Protein AF-S9W2G1-F1 (afdb_monomer)

Structure (mmCIF, N/CA/C/O backbone):
data_AF-S9W2G1-F1
#
_entry.id   AF-S9W2G1-F1
#
loop_
_atom_site.group_PDB
_atom_site.id
_atom_site.type_symbol
_atom_site.label_atom_id
_atom_site.label_alt_id
_atom_site.label_comp_id
_atom_site.label_asym_id
_atom_site.label_entity_id
_atom_site.label_seq_id
_atom_sit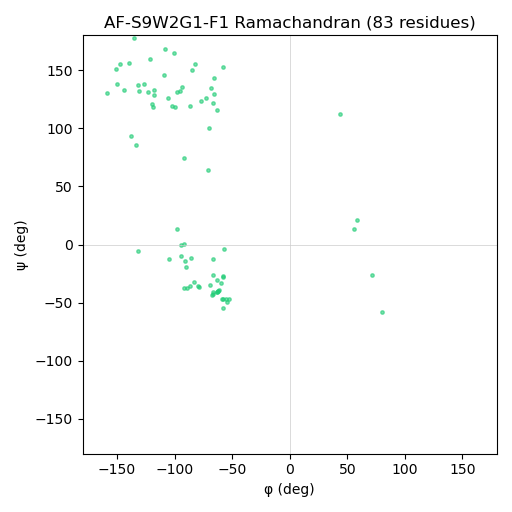e.pdbx_PDB_ins_code
_atom_site.Cartn_x
_atom_site.Cartn_y
_atom_site.Cartn_z
_atom_site.occupancy
_atom_site.B_iso_or_equiv
_atom_site.auth_seq_id
_atom_site.auth_comp_id
_atom_site.auth_asym_id
_atom_site.auth_atom_id
_atom_site.pdbx_PDB_model_num
ATOM 1 N N . MET A 1 1 ? 12.639 -1.484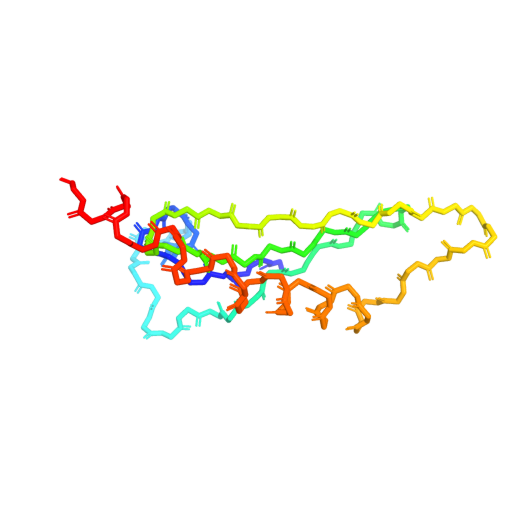 -1.103 1.00 32.25 1 MET A N 1
ATOM 2 C CA . MET A 1 1 ? 11.437 -2.330 -1.232 1.00 32.25 1 MET A CA 1
ATOM 3 C C . MET A 1 1 ? 10.555 -2.090 -0.014 1.00 32.25 1 MET A C 1
ATOM 5 O O . MET A 1 1 ? 11.071 -2.196 1.083 1.00 32.25 1 MET A O 1
ATOM 9 N N . TRP A 1 2 ? 9.297 -1.717 -0.272 1.00 36.91 2 TRP A N 1
ATOM 10 C CA . TRP A 1 2 ? 8.060 -1.880 0.516 1.00 36.91 2 TRP A CA 1
ATOM 11 C C . TRP A 1 2 ? 7.974 -1.622 2.030 1.00 36.91 2 TRP A C 1
ATOM 13 O O . TRP A 1 2 ? 8.358 -2.544 2.720 1.00 36.91 2 TRP A O 1
ATOM 23 N N . HIS A 1 3 ? 7.262 -0.587 2.551 1.00 44.72 3 HIS A N 1
ATOM 24 C CA . HIS A 1 3 ? 6.606 -0.706 3.890 1.00 44.72 3 HIS A CA 1
ATOM 25 C C . HIS A 1 3 ? 5.430 0.276 4.188 1.00 44.72 3 HIS A C 1
ATOM 27 O O . HIS A 1 3 ? 5.542 1.461 3.895 1.00 44.72 3 HIS A O 1
ATOM 33 N N . ALA A 1 4 ? 4.283 -0.231 4.671 1.00 34.00 4 ALA A N 1
ATOM 34 C CA . ALA A 1 4 ? 3.040 0.506 4.961 1.00 34.00 4 ALA A CA 1
ATOM 35 C C . ALA A 1 4 ? 2.346 -0.079 6.205 1.00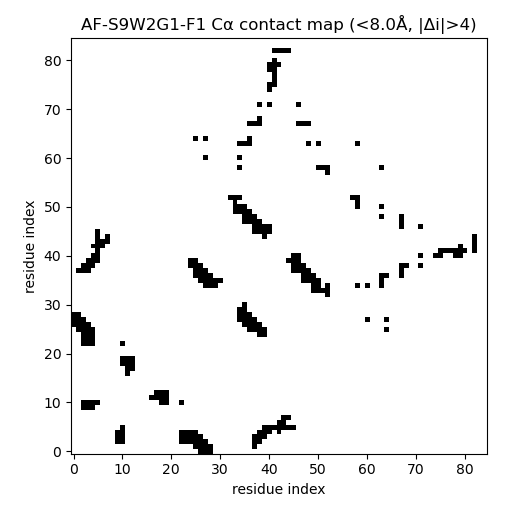 34.00 4 ALA A C 1
ATOM 37 O O . ALA A 1 4 ? 2.181 -1.295 6.281 1.00 34.00 4 ALA A O 1
ATOM 38 N N . TYR A 1 5 ? 1.925 0.782 7.142 1.00 38.44 5 TYR A N 1
ATOM 39 C CA . TYR A 1 5 ? 1.430 0.462 8.501 1.00 38.44 5 TYR A CA 1
ATOM 40 C C . TYR A 1 5 ? 0.066 -0.236 8.625 1.00 38.44 5 TYR A C 1
ATOM 42 O O . TYR A 1 5 ? -0.987 0.407 8.651 1.00 38.44 5 TYR A O 1
ATOM 50 N N . ALA A 1 6 ? 0.061 -1.543 8.824 1.00 40.91 6 ALA A N 1
ATOM 51 C CA . ALA A 1 6 ? -1.016 -2.221 9.541 1.00 40.91 6 ALA A CA 1
ATOM 52 C C . ALA A 1 6 ? -0.371 -3.270 10.431 1.00 40.91 6 ALA A C 1
ATOM 54 O O . ALA A 1 6 ? 0.715 -3.744 10.117 1.00 40.91 6 ALA A O 1
ATOM 55 N N . ASN A 1 7 ? -1.050 -3.677 11.503 1.00 48.91 7 ASN A N 1
ATOM 56 C CA . ASN A 1 7 ? -0.690 -4.888 12.242 1.00 48.91 7 ASN A CA 1
ATOM 57 C C . ASN A 1 7 ? -1.044 -6.113 11.381 1.00 48.91 7 ASN A C 1
ATOM 59 O O . ASN A 1 7 ? -1.960 -6.873 11.687 1.00 48.91 7 ASN A O 1
ATOM 63 N N . ASN A 1 8 ? -0.373 -6.236 10.243 1.00 49.84 8 ASN A N 1
ATOM 64 C CA . ASN A 1 8 ? -0.451 -7.327 9.293 1.00 49.84 8 ASN A CA 1
ATOM 65 C C . ASN A 1 8 ? 0.974 -7.704 8.863 1.00 49.84 8 ASN A C 1
ATOM 67 O O . ASN A 1 8 ? 1.943 -7.066 9.276 1.00 49.84 8 ASN A O 1
ATOM 71 N N . ASP A 1 9 ? 1.108 -8.727 8.021 1.00 49.97 9 ASP A N 1
ATOM 72 C CA . ASP A 1 9 ? 2.396 -9.287 7.581 1.00 49.97 9 ASP A CA 1
ATOM 73 C C . ASP A 1 9 ? 3.359 -8.284 6.905 1.00 49.97 9 ASP A C 1
ATOM 75 O O . ASP A 1 9 ? 4.485 -8.645 6.557 1.00 49.97 9 ASP A O 1
ATOM 79 N N . LEU A 1 10 ? 2.943 -7.029 6.691 1.00 45.47 10 LEU A N 1
ATOM 80 C CA . LEU A 1 10 ? 3.785 -5.946 6.178 1.00 45.47 10 LEU A CA 1
ATOM 81 C C . LEU A 1 10 ? 4.424 -5.067 7.266 1.00 45.47 10 LEU A C 1
ATOM 83 O O 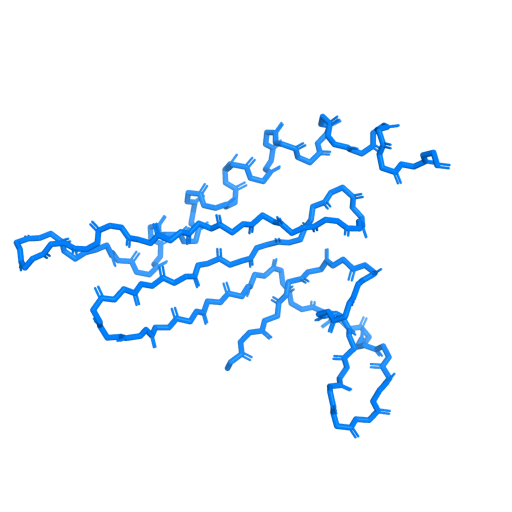. LEU A 1 10 ? 5.306 -4.280 6.929 1.00 45.47 10 LEU A O 1
ATOM 87 N N . ALA A 1 11 ? 4.037 -5.207 8.539 1.00 49.97 11 ALA A N 1
ATOM 88 C CA . ALA A 1 11 ? 4.719 -4.588 9.687 1.00 49.97 11 ALA A CA 1
ATOM 89 C C . ALA A 1 11 ? 5.751 -5.511 10.360 1.00 49.97 11 ALA A C 1
ATOM 91 O O . ALA A 1 11 ? 6.412 -5.109 11.320 1.00 49.97 11 ALA A O 1
ATOM 92 N N . LEU A 1 12 ? 5.898 -6.735 9.849 1.00 53.91 12 LEU A N 1
ATOM 93 C CA . LEU A 1 12 ? 6.904 -7.688 10.294 1.00 53.91 12 LEU A CA 1
ATOM 94 C C . LEU A 1 12 ? 8.135 -7.595 9.397 1.00 53.91 12 LEU A C 1
ATOM 96 O O . LEU A 1 12 ? 8.045 -7.641 8.166 1.00 53.91 12 LEU A O 1
ATOM 100 N N . ASN A 1 13 ? 9.309 -7.513 10.014 1.00 55.28 13 ASN A N 1
ATOM 101 C CA . ASN A 1 13 ? 10.552 -7.735 9.297 1.00 55.28 13 ASN A CA 1
ATOM 102 C C . ASN A 1 13 ? 10.563 -9.189 8.803 1.00 55.28 13 ASN A C 1
ATOM 104 O O . ASN A 1 13 ? 10.603 -10.110 9.604 1.00 55.28 13 ASN A O 1
ATOM 108 N N . LYS A 1 14 ? 10.557 -9.435 7.490 1.00 58.56 14 LYS A N 1
ATOM 109 C CA . LYS A 1 14 ? 10.506 -10.814 6.962 1.00 58.56 14 LYS A CA 1
ATOM 110 C C . LYS A 1 14 ? 11.753 -11.659 7.257 1.00 58.56 14 LYS A C 1
ATOM 112 O O . LYS A 1 14 ? 11.708 -12.867 7.058 1.00 58.56 14 LYS A O 1
ATOM 117 N N . PHE A 1 15 ? 12.846 -11.043 7.710 1.00 53.47 15 PHE A N 1
ATOM 118 C CA . PHE A 1 15 ? 14.066 -11.741 8.115 1.00 53.47 15 PHE A CA 1
ATOM 119 C C . PHE A 1 15 ? 14.091 -12.073 9.606 1.00 53.47 15 PHE A C 1
ATOM 121 O O . PHE A 1 15 ? 14.578 -13.139 9.966 1.00 53.47 15 PHE A O 1
ATOM 128 N N . SER A 1 16 ? 13.583 -11.184 10.464 1.00 57.81 16 SER A N 1
ATOM 129 C CA . SER A 1 16 ? 13.609 -11.386 11.920 1.00 57.81 16 SER A CA 1
ATOM 130 C C . SER A 1 16 ? 12.255 -11.771 12.520 1.00 57.81 16 SER A C 1
ATOM 132 O O . SER A 1 16 ? 12.195 -12.220 13.654 1.00 57.81 16 SER A O 1
ATOM 134 N N . LEU A 1 17 ? 11.175 -11.631 11.746 1.00 59.09 17 LEU A N 1
ATOM 135 C CA . LEU A 1 17 ? 9.769 -11.752 12.152 1.00 59.09 17 LEU A CA 1
ATOM 136 C C . LEU A 1 17 ? 9.368 -10.823 13.305 1.00 59.09 17 LEU A C 1
ATOM 138 O O . LEU A 1 17 ? 8.279 -10.963 13.856 1.00 59.09 17 LEU A O 1
ATOM 142 N N . ASP A 1 18 ? 10.207 -9.841 13.628 1.00 60.34 18 ASP A N 1
ATOM 143 C CA . ASP A 1 18 ? 9.918 -8.857 14.661 1.00 60.34 18 ASP A CA 1
ATOM 144 C C . ASP A 1 18 ? 9.081 -7.707 14.103 1.00 60.34 18 ASP A C 1
ATOM 146 O O . ASP A 1 18 ? 9.199 -7.321 12.932 1.00 60.34 18 ASP A O 1
ATOM 150 N N . ALA A 1 19 ? 8.265 -7.117 14.976 1.00 57.78 19 ALA A N 1
ATOM 151 C CA . ALA A 1 19 ? 7.567 -5.876 14.688 1.00 57.78 19 ALA A CA 1
ATOM 152 C C . ALA A 1 19 ? 8.576 -4.729 14.527 1.00 57.78 19 ALA A C 1
ATOM 154 O O . ALA A 1 19 ? 9.440 -4.510 15.380 1.00 57.78 19 ALA A O 1
ATOM 155 N N . VAL A 1 20 ? 8.461 -3.978 13.435 1.00 57.84 20 VAL A N 1
ATOM 156 C CA . VAL A 1 20 ? 9.286 -2.786 13.212 1.00 57.84 20 VAL A CA 1
ATOM 157 C C . VAL A 1 20 ? 8.802 -1.669 14.145 1.00 57.84 20 VAL A C 1
ATOM 159 O O . VAL A 1 20 ? 7.618 -1.345 14.146 1.00 57.84 20 VAL A O 1
ATOM 162 N N . LEU A 1 21 ? 9.712 -1.084 14.933 1.00 53.47 21 LEU A N 1
ATOM 163 C CA . LEU A 1 21 ? 9.419 -0.022 15.916 1.00 53.47 21 LEU A CA 1
ATOM 164 C C . LEU A 1 21 ? 8.805 1.241 15.286 1.00 53.47 21 LEU A C 1
ATOM 166 O O . LEU A 1 21 ? 7.954 1.881 15.895 1.00 53.47 21 LEU A O 1
ATOM 170 N N . GLU A 1 22 ? 9.197 1.558 14.053 1.00 58.50 22 GLU A N 1
ATOM 171 C CA . GLU A 1 22 ? 8.625 2.623 13.227 1.00 58.50 22 GLU A CA 1
ATOM 172 C C . GLU A 1 22 ? 8.385 2.065 11.813 1.00 58.50 22 GLU A C 1
ATOM 174 O O . GLU A 1 22 ? 9.267 2.145 10.952 1.00 58.50 22 GLU A O 1
ATOM 179 N N . PRO A 1 23 ? 7.231 1.418 11.557 1.00 54.94 23 PRO A N 1
ATOM 180 C CA . PRO A 1 23 ? 6.881 0.984 10.208 1.00 54.94 23 PRO A CA 1
ATOM 181 C C . PRO A 1 23 ? 6.861 2.203 9.266 1.00 54.94 23 PRO A C 1
ATOM 183 O O . PRO A 1 23 ? 6.723 3.314 9.733 1.00 54.94 23 PRO A O 1
ATOM 186 N N . PRO A 1 24 ? 7.101 2.078 7.960 1.00 55.75 24 PRO A N 1
ATOM 187 C CA . PRO A 1 24 ? 6.913 3.228 7.055 1.00 55.75 24 PRO A CA 1
ATOM 188 C C . PRO A 1 24 ? 5.467 3.447 6.599 1.00 55.75 24 PRO A C 1
ATOM 190 O O . PRO A 1 24 ? 4.673 2.512 6.577 1.00 55.75 24 PRO A O 1
ATOM 193 N N . GLU A 1 25 ? 5.126 4.690 6.217 1.00 67.81 25 GLU A N 1
ATOM 194 C CA . GLU A 1 25 ? 3.740 5.116 5.901 1.00 67.81 25 GLU A CA 1
ATOM 195 C C . GLU A 1 25 ? 3.211 4.481 4.623 1.00 67.81 25 GLU A C 1
ATOM 197 O O . GLU A 1 25 ? 2.022 4.172 4.507 1.00 67.81 25 GLU A O 1
ATOM 202 N N . GLN A 1 26 ? 4.111 4.283 3.661 1.00 77.81 26 GLN A N 1
ATOM 203 C CA . GLN A 1 26 ? 3.779 3.885 2.305 1.00 77.81 26 GLN A CA 1
ATOM 204 C C . GLN A 1 26 ? 4.878 3.052 1.669 1.00 77.81 26 GLN A C 1
ATOM 206 O O . GLN A 1 26 ? 6.069 3.371 1.700 1.00 77.81 26 GLN A O 1
ATOM 211 N N . ILE A 1 27 ? 4.426 2.029 0.969 1.00 84.19 27 ILE A N 1
ATOM 212 C CA . ILE A 1 27 ? 5.206 1.160 0.115 1.00 84.19 27 ILE A CA 1
ATOM 213 C C . ILE A 1 27 ? 5.134 1.720 -1.287 1.00 84.19 27 ILE A C 1
ATOM 215 O O . ILE A 1 27 ? 4.037 1.978 -1.772 1.00 84.19 27 ILE A O 1
ATOM 219 N N . ILE A 1 28 ? 6.258 1.779 -1.992 1.00 84.69 28 ILE A N 1
ATOM 220 C CA . ILE A 1 28 ? 6.215 1.917 -3.443 1.00 84.69 28 ILE A CA 1
ATOM 221 C C . ILE A 1 28 ? 7.149 0.909 -4.068 1.00 84.69 28 ILE A C 1
ATOM 223 O O . ILE A 1 28 ? 8.280 0.738 -3.603 1.00 84.69 28 ILE A O 1
ATOM 227 N N . VAL A 1 29 ? 6.671 0.279 -5.134 1.00 86.69 29 VAL A N 1
ATOM 228 C CA . VAL A 1 29 ? 7.466 -0.589 -5.988 1.00 86.69 29 VAL A CA 1
ATOM 229 C C . VAL A 1 29 ? 7.292 -0.244 -7.438 1.00 86.69 29 VAL A C 1
ATOM 231 O O . VAL A 1 29 ? 6.180 -0.077 -7.931 1.00 86.69 29 VAL A O 1
ATOM 234 N N . ASP A 1 30 ? 8.437 -0.141 -8.094 1.00 85.12 30 ASP A N 1
ATOM 235 C CA . ASP A 1 30 ? 8.560 0.116 -9.510 1.00 85.12 30 ASP A CA 1
ATOM 236 C C . ASP A 1 30 ? 8.879 -1.202 -10.223 1.00 85.12 30 ASP A C 1
ATOM 238 O O . ASP A 1 30 ? 9.886 -1.851 -9.937 1.00 85.12 30 ASP A O 1
ATOM 242 N N . PHE A 1 31 ? 7.989 -1.608 -11.124 1.00 84.94 31 PHE A N 1
ATOM 243 C CA . PHE A 1 31 ? 8.145 -2.757 -12.015 1.00 84.94 31 PHE A CA 1
ATOM 244 C C . PHE A 1 31 ? 8.633 -2.328 -13.413 1.00 84.94 31 PHE A C 1
ATOM 246 O O . PHE A 1 31 ? 8.547 -3.098 -14.368 1.00 84.94 31 PHE A O 1
ATOM 253 N N . GLY A 1 32 ? 9.096 -1.085 -13.572 1.00 81.31 32 GLY A N 1
ATOM 254 C CA . GLY A 1 32 ? 9.537 -0.482 -14.828 1.00 81.31 32 GLY A CA 1
ATOM 255 C C . GLY A 1 32 ? 8.369 0.001 -15.686 1.00 81.31 32 GLY A C 1
ATOM 256 O O . GLY A 1 32 ? 8.273 1.185 -16.004 1.00 81.31 32 GLY A O 1
ATOM 257 N N . SER A 1 33 ? 7.460 -0.911 -16.044 1.00 81.31 33 SER A N 1
ATOM 258 C CA . SER A 1 33 ? 6.265 -0.601 -16.844 1.00 81.31 33 SER A CA 1
ATOM 259 C C . SER A 1 33 ? 5.042 -0.243 -16.008 1.00 81.31 33 SER A C 1
ATOM 261 O O . SER A 1 33 ? 4.067 0.251 -16.556 1.00 81.31 33 SER A O 1
ATOM 263 N N . ARG A 1 34 ? 5.063 -0.518 -14.701 1.00 85.88 34 ARG A N 1
ATOM 264 C CA . ARG A 1 34 ? 3.988 -0.199 -13.755 1.00 85.88 34 ARG A CA 1
ATOM 265 C C . ARG A 1 34 ? 4.579 0.112 -12.396 1.00 85.88 34 ARG A C 1
ATOM 267 O O . ARG A 1 34 ? 5.644 -0.386 -12.044 1.00 85.88 34 ARG A O 1
ATOM 274 N N . LYS A 1 35 ? 3.849 0.876 -11.599 1.00 88.06 35 LYS A N 1
ATOM 275 C CA . LYS A 1 35 ? 4.217 1.236 -10.234 1.00 88.06 35 LYS A CA 1
ATOM 276 C C . LYS A 1 35 ? 3.072 0.886 -9.310 1.00 88.06 35 LYS A C 1
ATOM 278 O O . LYS A 1 35 ? 1.912 1.118 -9.632 1.00 88.06 35 LYS A O 1
ATOM 283 N N . LEU A 1 36 ? 3.396 0.326 -8.160 1.00 90.06 36 LEU A N 1
ATOM 284 C CA . LEU A 1 36 ? 2.436 -0.067 -7.146 1.00 90.06 36 LEU A CA 1
ATOM 285 C C . LEU A 1 36 ? 2.741 0.706 -5.876 1.00 90.06 36 LEU A C 1
ATOM 287 O O . LEU A 1 36 ? 3.842 0.602 -5.343 1.00 90.06 36 LEU A O 1
ATOM 291 N N . CYS A 1 37 ? 1.769 1.479 -5.405 1.00 90.94 37 CYS A N 1
ATOM 292 C CA . CYS A 1 37 ? 1.826 2.114 -4.101 1.00 90.94 37 CYS A CA 1
ATOM 293 C C . CYS A 1 37 ? 0.877 1.375 -3.164 1.00 90.94 37 CYS A C 1
ATOM 295 O O . CYS A 1 37 ? -0.300 1.208 -3.484 1.00 90.94 37 CYS A O 1
ATOM 297 N N . VAL A 1 38 ? 1.384 0.921 -2.023 1.00 91.31 38 VAL A N 1
ATOM 298 C CA . VAL A 1 38 ? 0.572 0.256 -1.004 1.00 91.31 38 VAL A CA 1
ATOM 299 C C . VAL A 1 38 ? 0.622 1.074 0.269 1.00 91.31 38 VAL A C 1
ATOM 301 O O . VAL A 1 38 ? 1.681 1.516 0.701 1.00 91.31 38 VAL A O 1
ATOM 304 N N . MET A 1 39 ? -0.546 1.287 0.845 1.00 88.69 39 MET A N 1
ATOM 305 C CA . MET A 1 39 ? -0.738 1.807 2.182 1.00 88.69 39 MET A CA 1
ATOM 306 C C . MET A 1 39 ? -1.530 0.790 2.968 1.00 88.69 39 MET A C 1
ATOM 308 O O . MET A 1 39 ? -2.223 -0.059 2.413 1.00 88.69 39 MET A O 1
ATOM 312 N N . ALA A 1 40 ? -1.449 0.883 4.268 1.00 86.00 40 ALA A N 1
ATOM 313 C CA . ALA A 1 40 ? -2.220 0.036 5.129 1.00 86.00 40 ALA A CA 1
ATOM 314 C C . ALA A 1 40 ? -3.306 0.867 5.795 1.00 86.00 40 ALA A C 1
ATOM 316 O O . ALA A 1 40 ? -3.157 2.072 5.955 1.00 86.00 40 ALA A O 1
ATOM 317 N N . THR A 1 41 ? -4.455 0.239 6.011 1.00 87.69 41 THR A N 1
ATOM 318 C CA . THR A 1 41 ? -5.725 0.927 6.233 1.00 87.69 41 THR A CA 1
ATOM 319 C C . THR A 1 41 ? -6.630 0.072 7.111 1.00 87.69 41 THR A C 1
ATOM 321 O O . THR A 1 41 ? -6.519 -1.154 7.131 1.00 87.69 41 THR A O 1
ATOM 324 N N . GLY A 1 42 ? -7.511 0.692 7.888 1.00 82.62 42 GLY A N 1
ATOM 325 C CA . GLY A 1 42 ? -8.428 0.003 8.794 1.00 82.62 42 GLY A CA 1
ATOM 326 C C . GLY A 1 42 ? -7.722 -0.867 9.842 1.00 82.62 42 GLY A C 1
ATOM 327 O O . GLY A 1 42 ? -8.312 -1.820 10.335 1.00 82.62 42 GLY A O 1
ATOM 328 N N . GLY A 1 43 ? -6.441 -0.615 10.136 1.00 78.56 43 GLY A N 1
ATOM 329 C CA . GLY A 1 43 ? -5.616 -1.365 11.096 1.00 78.56 43 GLY A CA 1
ATOM 330 C C . GLY A 1 43 ? -5.193 -2.780 10.670 1.00 78.56 43 GLY A C 1
ATOM 331 O O . GLY A 1 43 ? -4.155 -3.256 11.132 1.00 78.56 43 GLY A O 1
ATOM 332 N N . ARG A 1 44 ? -5.958 -3.442 9.791 1.00 80.06 44 ARG A N 1
ATOM 333 C CA . ARG A 1 44 ? -5.727 -4.831 9.342 1.00 80.06 44 ARG A CA 1
ATOM 334 C C . ARG A 1 44 ? -5.788 -5.032 7.824 1.00 80.06 44 ARG A C 1
ATOM 336 O O . ARG A 1 44 ? -5.487 -6.124 7.353 1.00 80.06 44 ARG A O 1
ATOM 343 N N . ALA A 1 45 ? -6.147 -4.013 7.050 1.00 84.50 45 ALA A N 1
ATOM 344 C CA . ALA A 1 45 ? -6.289 -4.110 5.601 1.00 84.50 45 ALA A CA 1
ATOM 345 C C . ALA A 1 45 ? -5.172 -3.366 4.858 1.00 84.50 45 ALA A C 1
ATOM 347 O O . ALA A 1 45 ? -4.394 -2.600 5.432 1.00 84.50 45 ALA A O 1
ATOM 348 N N . LEU A 1 46 ? -5.102 -3.609 3.550 1.00 88.12 46 LEU A N 1
ATOM 349 C CA . LEU A 1 46 ? -4.170 -2.955 2.640 1.00 88.12 46 LEU A CA 1
ATOM 350 C C . LEU A 1 46 ? -4.918 -2.260 1.517 1.00 88.12 46 LEU A C 1
ATOM 352 O O . LEU A 1 46 ? -5.767 -2.852 0.855 1.00 88.12 46 LEU A O 1
ATOM 356 N N . LEU A 1 47 ? -4.550 -1.008 1.288 1.00 90.44 47 LEU A N 1
ATOM 357 C CA . LEU A 1 47 ? -4.949 -0.220 0.142 1.00 90.44 47 LEU A CA 1
ATOM 358 C C . LEU A 1 47 ? -3.812 -0.228 -0.875 1.00 90.44 47 LEU A C 1
ATOM 360 O O . LEU A 1 47 ? -2.725 0.272 -0.604 1.00 90.44 47 LEU A O 1
ATOM 364 N N . ALA A 1 48 ? -4.078 -0.754 -2.062 1.00 92.25 48 ALA A N 1
ATOM 365 C CA . ALA A 1 48 ? -3.111 -0.827 -3.144 1.00 92.25 48 ALA A CA 1
ATOM 366 C C . ALA A 1 48 ? -3.602 -0.017 -4.348 1.00 92.25 48 ALA A C 1
ATOM 368 O O . ALA A 1 48 ? -4.723 -0.213 -4.815 1.00 92.25 48 ALA A O 1
ATOM 369 N N . LEU A 1 49 ? -2.752 0.868 -4.867 1.00 92.44 49 LEU A N 1
ATOM 370 C CA . LEU A 1 49 ? -2.998 1.611 -6.096 1.00 92.44 49 LEU A CA 1
ATOM 371 C C . LEU A 1 49 ? -1.914 1.267 -7.120 1.00 92.44 49 LEU A C 1
ATOM 373 O O . LEU A 1 49 ? -0.726 1.511 -6.899 1.00 92.44 49 LEU A O 1
ATOM 377 N N . LEU A 1 50 ? -2.336 0.688 -8.241 1.00 92.38 50 LEU A N 1
ATOM 378 C CA . LEU A 1 50 ? -1.471 0.339 -9.363 1.00 92.38 50 LEU A CA 1
ATOM 379 C C . LEU A 1 50 ? -1.560 1.439 -10.425 1.00 92.38 50 LEU A C 1
ATOM 381 O O . LEU A 1 50 ? -2.660 1.843 -10.805 1.00 92.38 50 LEU A O 1
ATOM 385 N N . SER A 1 51 ? -0.421 1.921 -10.919 1.00 89.31 51 SER A N 1
ATOM 386 C CA . SER A 1 51 ? -0.407 2.839 -12.050 1.00 89.31 51 SER A CA 1
ATOM 387 C C . SER A 1 51 ? -0.852 2.121 -13.324 1.00 89.31 51 SER A C 1
ATOM 389 O O . SER A 1 51 ? -0.417 1.008 -13.632 1.00 89.31 51 SER A O 1
ATOM 391 N N . SER A 1 52 ? -1.730 2.779 -14.077 1.00 76.94 52 SER A N 1
ATOM 392 C CA . SER A 1 52 ? -2.038 2.409 -15.455 1.00 76.94 52 SER A CA 1
ATOM 393 C C . SER A 1 52 ? -1.109 3.205 -16.362 1.00 76.94 52 SER A C 1
ATOM 395 O O . SER A 1 52 ? -1.518 4.202 -16.952 1.00 76.94 52 SER A O 1
ATOM 397 N N . ASP A 1 53 ? 0.159 2.808 -16.400 1.00 76.62 53 ASP A N 1
ATOM 398 C CA . ASP A 1 53 ? 1.141 3.456 -17.263 1.00 76.62 53 ASP A CA 1
A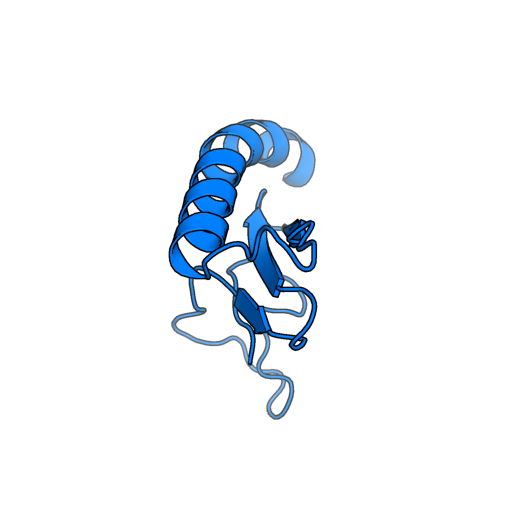TOM 399 C C . ASP A 1 53 ? 0.928 2.971 -18.709 1.00 76.62 53 ASP A C 1
ATOM 401 O O . ASP A 1 53 ? 0.920 1.768 -18.979 1.00 76.62 53 ASP A O 1
ATOM 405 N N . SER A 1 54 ? 0.716 3.916 -19.626 1.00 67.62 54 SER A N 1
ATOM 406 C CA . SER A 1 54 ? 0.813 3.689 -21.074 1.00 67.62 54 SER A CA 1
ATOM 407 C C . SER A 1 54 ? 2.161 4.219 -21.570 1.00 67.62 54 SER A C 1
ATOM 409 O O . SER A 1 54 ? 2.825 4.979 -20.861 1.00 67.62 54 SER A O 1
ATOM 411 N N . GLU A 1 55 ? 2.588 3.840 -22.778 1.00 64.56 55 GLU A N 1
ATOM 412 C CA . GLU A 1 55 ? 3.856 4.336 -23.345 1.00 64.56 55 GLU A CA 1
ATOM 413 C C . GLU A 1 55 ? 3.901 5.871 -23.444 1.00 64.56 55 GLU A C 1
ATOM 415 O O . GLU A 1 55 ? 4.968 6.466 -23.295 1.00 64.56 55 GLU A O 1
ATOM 420 N N . GLU A 1 56 ? 2.738 6.511 -23.594 1.00 62.94 56 GLU A N 1
ATOM 421 C CA . GLU A 1 56 ? 2.580 7.964 -23.709 1.00 62.94 56 GLU A CA 1
ATOM 422 C C . GLU A 1 56 ? 2.374 8.666 -22.357 1.00 62.94 56 GLU A C 1
ATOM 424 O O . GLU A 1 56 ? 2.609 9.868 -22.236 1.00 62.94 56 GLU A O 1
ATOM 429 N N . MET A 1 57 ? 1.963 7.936 -21.314 1.00 66.38 57 MET A N 1
ATOM 430 C CA . MET A 1 57 ? 1.643 8.511 -20.009 1.00 66.38 57 MET A CA 1
ATOM 431 C C . MET A 1 57 ? 2.201 7.643 -18.883 1.00 66.38 57 MET A C 1
ATOM 433 O O . MET A 1 57 ? 1.562 6.708 -18.396 1.00 66.38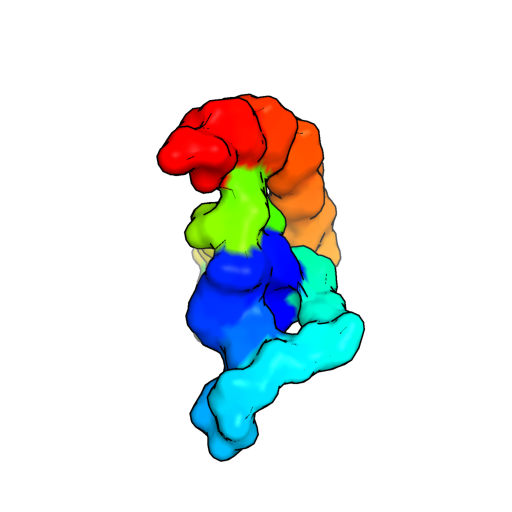 57 MET A O 1
ATOM 437 N N . LYS A 1 58 ? 3.409 7.998 -18.438 1.00 73.06 58 LYS A N 1
ATOM 438 C CA . LYS A 1 58 ? 4.038 7.413 -17.253 1.00 73.06 58 LYS A CA 1
ATOM 439 C C . LYS A 1 58 ? 3.587 8.172 -16.014 1.00 73.06 58 LYS A C 1
ATOM 441 O O . LYS A 1 58 ? 3.868 9.356 -15.859 1.00 73.06 58 LYS A O 1
ATOM 446 N N . THR A 1 59 ? 2.929 7.478 -15.097 1.00 80.12 59 THR A N 1
ATOM 447 C CA . THR A 1 59 ? 2.586 8.030 -13.790 1.00 80.12 59 THR A CA 1
ATOM 448 C C . THR A 1 59 ? 3.868 8.256 -13.002 1.00 80.12 59 THR A C 1
ATOM 450 O O . THR A 1 59 ? 4.643 7.322 -12.753 1.00 80.12 59 THR A O 1
ATOM 453 N N . GLU A 1 60 ? 4.088 9.503 -12.595 1.00 83.69 60 GLU A N 1
ATOM 454 C CA . GLU A 1 60 ? 5.174 9.849 -11.691 1.00 83.69 60 GLU A CA 1
ATOM 455 C C . GLU A 1 60 ? 4.959 9.227 -10.314 1.00 83.69 60 GLU A C 1
ATOM 457 O O . GLU A 1 60 ? 3.844 9.168 -9.784 1.00 83.69 60 GLU A O 1
ATOM 462 N N . MET A 1 61 ? 6.057 8.802 -9.695 1.00 82.56 61 MET A N 1
ATOM 463 C CA . MET A 1 61 ? 6.012 8.115 -8.410 1.00 82.56 61 MET A CA 1
ATOM 464 C C . MET A 1 61 ? 5.409 9.002 -7.310 1.00 82.56 61 MET A C 1
ATOM 466 O O . MET A 1 61 ? 4.595 8.530 -6.520 1.00 82.56 61 MET A O 1
ATOM 470 N N . GLY A 1 62 ? 5.722 10.304 -7.308 1.00 83.81 62 GLY A N 1
ATOM 471 C CA . GLY A 1 62 ? 5.139 11.272 -6.373 1.00 83.81 62 GLY A CA 1
ATOM 472 C C . GLY A 1 62 ? 3.622 11.415 -6.521 1.00 83.81 62 GLY A C 1
ATOM 473 O O . GLY A 1 62 ? 2.903 11.447 -5.524 1.00 83.81 62 GLY A O 1
ATOM 474 N N . MET A 1 63 ? 3.115 11.405 -7.756 1.00 85.94 63 MET A N 1
ATOM 475 C CA . MET A 1 63 ? 1.678 11.468 -8.027 1.00 85.94 63 MET A CA 1
ATOM 476 C C . MET A 1 63 ? 0.952 10.212 -7.532 1.00 85.94 63 MET A C 1
ATOM 478 O O . MET A 1 63 ? -0.127 10.309 -6.945 1.00 85.94 63 MET A O 1
ATOM 482 N N . LEU A 1 64 ? 1.548 9.030 -7.727 1.00 89.06 64 LEU A N 1
ATOM 483 C CA . LEU A 1 64 ? 0.978 7.775 -7.236 1.00 89.06 64 LEU A CA 1
ATOM 484 C C . LEU A 1 64 ? 0.905 7.750 -5.701 1.00 89.06 64 LEU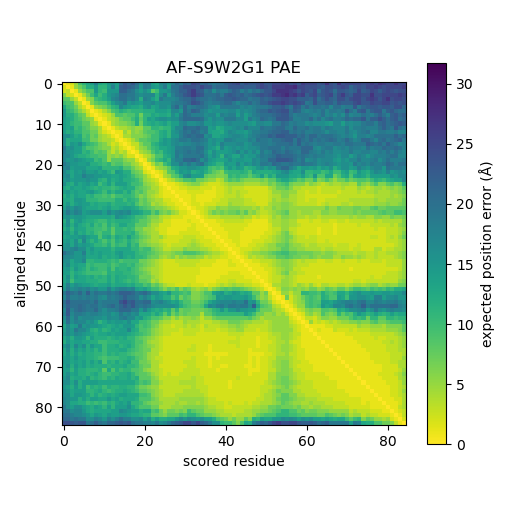 A C 1
ATOM 486 O O . LEU A 1 64 ? -0.126 7.352 -5.155 1.00 89.06 64 LEU A O 1
ATOM 490 N N . LYS A 1 65 ? 1.941 8.248 -5.008 1.00 87.81 65 LYS A N 1
ATOM 491 C CA . LYS A 1 65 ? 1.925 8.418 -3.544 1.00 87.81 65 LYS A CA 1
ATOM 492 C C . LYS A 1 65 ? 0.779 9.311 -3.095 1.00 87.81 65 LYS A C 1
ATOM 494 O O . LYS A 1 65 ? -0.040 8.887 -2.289 1.00 87.81 65 LYS A O 1
ATOM 499 N N . LEU A 1 66 ? 0.691 10.520 -3.656 1.00 89.56 66 LEU A N 1
ATOM 500 C CA . LEU A 1 66 ? -0.327 11.506 -3.282 1.00 89.56 66 LEU A CA 1
ATOM 501 C C . LEU A 1 66 ? -1.742 10.957 -3.474 1.00 89.56 66 LEU A C 1
ATOM 503 O O . LEU A 1 66 ? -2.565 11.047 -2.565 1.00 89.56 66 LEU A O 1
ATOM 507 N N . LYS A 1 67 ? -2.019 10.326 -4.622 1.00 91.06 67 LYS A N 1
ATOM 508 C CA . LYS A 1 67 ? -3.326 9.707 -4.890 1.00 91.06 67 LYS A CA 1
ATOM 509 C C . LYS A 1 67 ? -3.643 8.584 -3.905 1.00 91.06 67 LYS A C 1
ATOM 511 O O . LYS A 1 67 ? -4.780 8.490 -3.445 1.00 91.06 67 LYS A O 1
ATOM 516 N N . THR A 1 68 ? -2.649 7.772 -3.551 1.00 91.50 68 THR A N 1
ATOM 517 C CA . THR A 1 68 ? -2.819 6.695 -2.567 1.00 91.50 68 THR A CA 1
ATOM 518 C C . THR A 1 68 ? -3.091 7.263 -1.173 1.00 91.50 68 THR A C 1
ATOM 520 O O . THR A 1 68 ? -4.038 6.813 -0.534 1.00 91.50 68 THR A O 1
ATOM 523 N N . SER A 1 69 ? -2.379 8.315 -0.742 1.00 90.81 69 SER A N 1
ATOM 524 C CA . SER A 1 69 ? -2.660 9.031 0.516 1.00 90.81 69 SER A CA 1
ATOM 525 C C . SER A 1 69 ? -4.075 9.600 0.554 1.00 90.81 69 SER A C 1
ATOM 527 O O . SER A 1 69 ? -4.786 9.463 1.547 1.00 90.81 69 SER A O 1
ATOM 529 N N . MET A 1 70 ? -4.498 10.256 -0.530 1.00 92.69 70 MET A N 1
ATOM 530 C CA . MET A 1 70 ? -5.829 10.857 -0.623 1.00 92.69 70 MET A CA 1
ATOM 531 C C . MET A 1 70 ? -6.929 9.799 -0.547 1.00 92.69 70 MET A C 1
ATOM 533 O O . MET A 1 70 ? -7.948 10.018 0.107 1.00 92.69 70 MET A O 1
ATOM 537 N N . LEU A 1 71 ? -6.731 8.655 -1.206 1.00 93.75 71 LEU A N 1
ATOM 538 C CA . LEU A 1 71 ? -7.665 7.538 -1.142 1.00 93.75 71 LEU A CA 1
ATOM 539 C C . LEU A 1 71 ? -7.678 6.911 0.258 1.00 93.75 71 LEU A C 1
ATOM 541 O O . LEU A 1 71 ? -8.755 6.691 0.807 1.00 93.75 71 LEU A O 1
ATOM 545 N N . HIS A 1 72 ? -6.507 6.719 0.868 1.00 92.75 72 HIS A N 1
ATOM 546 C CA . HIS A 1 72 ? -6.371 6.244 2.242 1.00 92.75 72 HIS A CA 1
ATOM 547 C C . HIS A 1 72 ? -7.153 7.125 3.226 1.00 92.75 72 HIS A C 1
ATOM 549 O O . HIS A 1 72 ? -7.975 6.611 3.977 1.00 92.75 72 HIS A O 1
ATOM 555 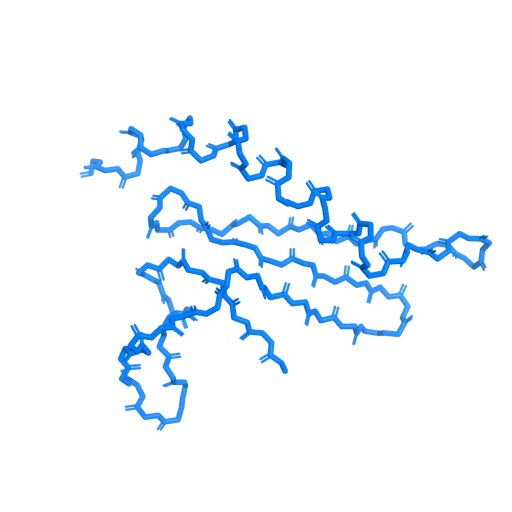N N . HIS A 1 73 ? -6.991 8.451 3.167 1.00 92.12 73 HIS A N 1
ATOM 556 C CA . HIS A 1 73 ? -7.711 9.385 4.043 1.00 92.12 73 HIS A CA 1
ATOM 557 C C . HIS A 1 73 ? -9.239 9.290 3.945 1.00 92.12 73 HIS A C 1
ATOM 559 O O . HIS A 1 73 ? -9.931 9.627 4.903 1.00 92.12 73 HIS A O 1
ATOM 565 N N . ARG A 1 74 ? -9.774 8.850 2.802 1.00 94.44 74 ARG A N 1
ATOM 566 C CA . ARG A 1 74 ? -11.219 8.661 2.610 1.00 94.44 74 ARG A CA 1
ATOM 567 C C . ARG A 1 74 ? -11.692 7.285 3.060 1.00 94.44 74 ARG A C 1
ATOM 569 O O . ARG A 1 74 ? -12.804 7.162 3.557 1.00 94.44 74 ARG A O 1
ATOM 576 N N . VAL A 1 75 ? -10.870 6.261 2.852 1.00 92.50 75 VAL A N 1
ATOM 577 C CA . VAL A 1 75 ? -11.243 4.858 3.055 1.00 92.50 75 VAL A CA 1
ATOM 578 C C . VAL A 1 75 ? -10.972 4.392 4.486 1.00 92.50 75 VAL A C 1
ATOM 580 O O . VAL A 1 75 ? -11.793 3.666 5.041 1.00 92.50 75 VAL A O 1
ATOM 583 N N . ASP A 1 76 ? -9.882 4.837 5.118 1.00 90.50 76 ASP A N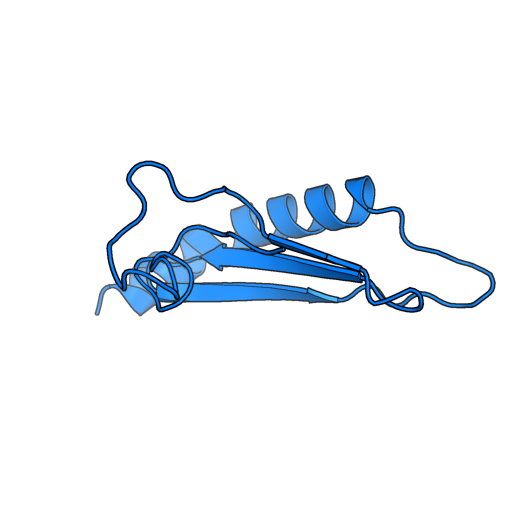 1
ATOM 584 C CA . ASP A 1 76 ? -9.502 4.412 6.474 1.00 90.50 76 ASP A CA 1
ATOM 585 C C . ASP A 1 76 ? -10.609 4.644 7.519 1.00 90.50 76 ASP A C 1
ATOM 587 O O . ASP A 1 76 ? -10.951 3.691 8.227 1.00 90.50 76 ASP A O 1
ATOM 591 N N . PRO A 1 77 ? -11.268 5.822 7.576 1.00 90.69 77 PRO A N 1
ATOM 592 C CA . PRO A 1 77 ? -12.344 6.054 8.540 1.00 90.69 77 PRO A CA 1
ATOM 593 C C . PRO A 1 77 ? -13.585 5.190 8.287 1.00 90.69 77 PRO A C 1
ATOM 595 O O . PRO A 1 77 ? -14.328 4.908 9.222 1.00 90.69 77 PRO A O 1
ATOM 598 N N . LEU A 1 78 ? -13.816 4.773 7.037 1.00 92.69 78 LEU A N 1
ATOM 599 C CA . LEU A 1 78 ? -14.944 3.916 6.660 1.00 92.69 78 LEU A CA 1
ATOM 600 C C . LEU A 1 78 ? -14.669 2.447 6.986 1.00 92.69 78 LEU A C 1
ATOM 602 O O . LEU A 1 78 ? -15.577 1.720 7.381 1.00 92.69 78 LEU A O 1
ATOM 606 N N . LEU A 1 79 ? -13.418 2.008 6.829 1.00 88.44 79 LEU A N 1
ATOM 607 C CA . LEU A 1 79 ? -13.014 0.635 7.115 1.00 88.44 79 LEU A CA 1
ATOM 608 C C . LEU A 1 79 ? -12.829 0.383 8.607 1.00 88.44 79 LEU A C 1
ATOM 610 O O . LEU A 1 79 ? -13.158 -0.704 9.075 1.00 88.44 79 LEU A O 1
ATOM 614 N N . ARG A 1 80 ? -12.318 1.360 9.364 1.00 86.75 80 ARG A N 1
ATOM 615 C CA . ARG A 1 80 ? -11.972 1.166 10.777 1.00 86.75 80 ARG A CA 1
ATOM 616 C C . ARG A 1 80 ? -13.127 0.581 11.616 1.00 86.75 80 ARG A C 1
ATOM 618 O O . ARG A 1 80 ? -12.861 -0.409 12.285 1.00 86.75 80 ARG A O 1
ATOM 625 N N . PRO A 1 81 ? -14.386 1.063 11.545 1.00 88.38 81 PRO A N 1
ATOM 626 C CA . PRO A 1 81 ? -15.497 0.489 12.316 1.00 88.38 81 PRO A CA 1
ATOM 627 C C . PRO A 1 81 ? -15.821 -0.969 11.965 1.00 88.38 81 PRO A C 1
ATOM 629 O O . PRO A 1 81 ? -16.285 -1.718 12.818 1.00 88.38 81 PRO A O 1
ATOM 632 N N . VAL A 1 82 ? -15.587 -1.370 10.712 1.00 87.44 82 VAL A N 1
ATOM 633 C CA . VAL A 1 82 ? -15.877 -2.725 10.216 1.00 87.44 82 VAL A CA 1
ATOM 634 C C . VAL A 1 82 ? -14.746 -3.694 10.567 1.00 87.44 82 VAL A C 1
ATOM 636 O O . VAL A 1 82 ? -14.990 -4.867 10.815 1.00 87.44 82 VAL A O 1
ATOM 639 N N . MET A 1 83 ? -13.505 -3.205 10.606 1.00 79.06 83 MET A N 1
ATOM 640 C CA . MET A 1 83 ? -12.305 -4.017 10.848 1.00 79.06 83 MET A CA 1
ATOM 641 C C . MET A 1 83 ? -11.984 -4.225 12.338 1.00 79.06 83 MET A C 1
ATOM 643 O O . MET A 1 83 ? -11.111 -5.031 12.663 1.00 79.06 83 MET A O 1
ATOM 647 N N . THR A 1 84 ? -12.644 -3.484 13.237 1.00 67.38 84 THR A N 1
ATOM 648 C CA . THR A 1 84 ? -12.499 -3.606 14.700 1.00 67.38 84 THR A CA 1
ATOM 649 C C . THR A 1 84 ? -13.491 -4.573 15.358 1.00 67.38 84 THR A C 1
ATOM 651 O O . THR A 1 84 ? -13.443 -4.712 16.579 1.00 67.38 84 THR A O 1
ATOM 654 N N . MET A 1 85 ? -14.380 -5.211 14.583 1.00 52.78 85 MET A N 1
ATOM 655 C CA . MET A 1 85 ? -15.127 -6.400 15.030 1.00 52.78 85 MET A CA 1
ATOM 656 C C . MET A 1 85 ? -14.203 -7.620 15.104 1.00 52.78 85 MET A C 1
ATOM 658 O O . MET A 1 85 ? -14.408 -8.431 16.030 1.00 52.78 85 MET A O 1
#

Sequence (85 aa):
MWHAYANNDLALNKFSLDAVLEPPEQIIVDFGSRKLCVMATGGRALLALLSSDSEEMKTEMGMLKLKTSMLHHRVDPLLRPVMTM

Mean predicted aligned error: 9.34 Å

Foldseek 3Di:
DDWADAPEPRQADPVPRDGDPDTDHWTWDDPPQKIKIWYAALRYRIDIDIDPHDPVRDDDPVNSVVVSVVVRVVVRVVSNVVSVD

pLDDT: mean 74.68, std 17.55, range [32.25, 94.44]

Organism: NCBI:txid28005

Secondary structure (DSSP, 8-state):
-----SSSTTSB-TTT-PBPSS--S-EEEE-SS-EEEEEEETTTEEEEEE---BTTBPPPHHHHHHHHHHHHHHHHHHHHHHHT-

Nearest PDB structures (foldseek):
  3rmy-assembly2_B  TM=5.080E-01  e=5.002E+00  Clostridium botulinum
  3rmx-assembly1_A  TM=5.026E-01  e=6.028E+00  Clostridium botulinum
  5tpb-assembly2_B  TM=6.273E-01  e=9.319E+00  Clostridium botulinum
  6x68-assembly1_C  TM=3.761E-01  e=4.150E+00  Trichoplusia ni

Solvent-accessible surface area (backbone atoms only — not comparable to full-atom values): 4881 Å² total; per-residue (Å²): 131,64,28,21,50,20,84,40,87,59,29,34,39,91,87,76,69,43,73,51,94,75,58,40,75,56,15,58,47,77,70,86,67,38,39,39,31,33,32,34,29,30,56,65,42,75,46,73,46,69,49,85,41,45,99,91,45,73,75,50,69,69,59,51,48,52,53,46,51,58,49,43,72,64,46,27,75,66,36,32,76,69,60,75,112

Radius of gyration: 13.87 Å; Cα contacts (8 Å, |Δi|>4): 148; chains: 1; bounding box: 30×23×40 Å